Protein AF-A0A382Z531-F1 (afdb_monomer)

Mean predicted aligned error: 11.33 Å

Radius of gyration: 28.71 Å; Cα contacts (8 Å, |Δi|>4): 19; chains: 1; bounding box: 52×15×82 Å

Secondary structure (DSSP, 8-state):
--HHHHHHHHHHHHHHHHHHHHHHHHHHHHHHHHHHHHHHHHHHHHHHHHHHHHHHHHHHT-TT-STTTTHHHHHHH--

Structure (mmCIF, N/CA/C/O backbone):
data_AF-A0A382Z531-F1
#
_entry.id   AF-A0A382Z531-F1
#
loop_
_atom_site.group_PDB
_atom_site.id
_atom_site.type_symbol
_atom_site.label_atom_id
_atom_site.label_alt_id
_atom_site.label_comp_id
_atom_site.label_asym_id
_atom_site.label_entity_id
_atom_site.label_seq_id
_atom_site.pdbx_PDB_ins_code
_atom_site.Cartn_x
_atom_site.Cartn_y
_atom_site.Cartn_z
_atom_site.occupancy
_atom_site.B_iso_or_equiv
_atom_site.auth_seq_id
_atom_site.auth_comp_id
_atom_site.auth_asym_id
_atom_site.auth_atom_id
_atom_site.pdbx_PDB_model_num
ATOM 1 N N . MET A 1 1 ? -32.641 -3.844 48.385 1.00 54.78 1 MET A N 1
ATOM 2 C CA . MET A 1 1 ? -31.753 -4.036 47.222 1.00 54.78 1 MET A CA 1
ATOM 3 C C . MET A 1 1 ? -32.255 -5.271 46.504 1.00 54.78 1 MET A C 1
ATOM 5 O O . MET A 1 1 ? -32.161 -6.361 47.060 1.00 54.78 1 MET A O 1
ATOM 9 N N . GLY A 1 2 ? -32.968 -5.077 45.395 1.00 73.19 2 GLY A N 1
ATOM 10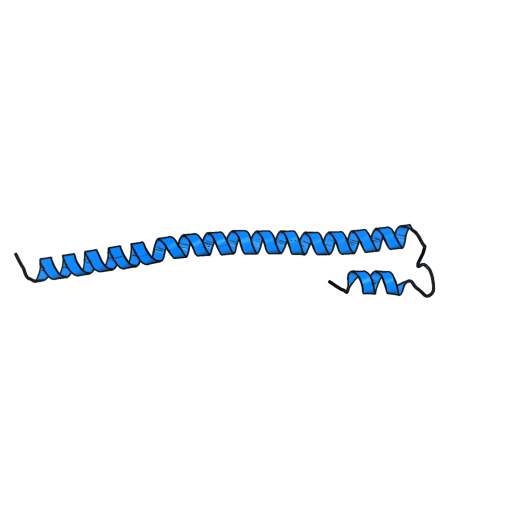 C CA . GLY A 1 2 ? -33.644 -6.168 44.694 1.00 73.19 2 GLY A CA 1
ATOM 11 C C . GLY A 1 2 ? -32.649 -6.956 43.852 1.00 73.19 2 GLY A C 1
ATOM 12 O O . GLY A 1 2 ? -31.828 -6.366 43.164 1.00 73.19 2 GLY A O 1
ATOM 13 N N . GLN A 1 3 ? -32.737 -8.284 43.870 1.00 70.50 3 GLN A N 1
ATOM 14 C CA . GLN A 1 3 ? -31.869 -9.182 43.097 1.00 70.50 3 GLN A CA 1
ATOM 15 C C . GLN A 1 3 ? -31.847 -8.852 41.584 1.00 70.50 3 GLN A C 1
ATOM 17 O O . GLN A 1 3 ? -30.850 -9.104 40.912 1.00 70.50 3 GLN A O 1
ATOM 22 N N . GLY A 1 4 ? -32.919 -8.233 41.068 1.00 76.81 4 GLY A N 1
ATOM 23 C CA . GLY A 1 4 ? -33.003 -7.710 39.701 1.00 76.81 4 GLY A CA 1
ATOM 24 C C . GLY A 1 4 ? -32.095 -6.505 39.423 1.00 76.81 4 GLY A C 1
ATOM 25 O O . GLY A 1 4 ? -31.489 -6.461 38.361 1.00 76.81 4 GLY A O 1
ATOM 26 N N . GLU A 1 5 ? -31.908 -5.589 40.382 1.00 82.00 5 GLU A N 1
ATOM 27 C CA . GLU A 1 5 ? -30.997 -4.442 40.211 1.00 82.00 5 GLU A CA 1
ATOM 28 C C . GLU A 1 5 ? -29.538 -4.900 40.123 1.00 82.00 5 GLU A C 1
ATOM 30 O O . GLU A 1 5 ? -28.777 -4.416 39.294 1.00 82.00 5 GLU A O 1
ATOM 35 N N . THR A 1 6 ? -29.154 -5.896 40.928 1.00 82.44 6 THR A N 1
ATOM 36 C CA . THR A 1 6 ? -27.804 -6.473 40.872 1.00 82.44 6 THR A CA 1
ATOM 37 C C . THR A 1 6 ? -27.544 -7.176 39.542 1.00 82.44 6 THR A C 1
ATOM 39 O O . THR A 1 6 ? -26.447 -7.078 38.999 1.00 82.44 6 THR A O 1
ATOM 42 N N . PHE A 1 7 ? -28.537 -7.885 38.998 1.00 87.38 7 PHE A N 1
ATOM 43 C CA . PHE A 1 7 ? -28.393 -8.556 37.708 1.00 87.38 7 PHE A CA 1
ATOM 44 C C . PHE A 1 7 ? -28.250 -7.550 36.557 1.00 87.38 7 PHE A C 1
ATOM 46 O O . PHE A 1 7 ? -27.354 -7.706 35.725 1.00 87.38 7 PHE A O 1
ATOM 53 N N . ASP A 1 8 ? -29.061 -6.490 36.550 1.00 90.25 8 ASP A N 1
ATOM 54 C CA . ASP A 1 8 ? -28.965 -5.418 35.554 1.00 90.25 8 ASP A CA 1
ATOM 55 C C . ASP A 1 8 ? -27.625 -4.670 35.631 1.00 90.25 8 ASP A C 1
ATOM 57 O O . ASP A 1 8 ? -27.024 -4.385 34.589 1.00 90.25 8 ASP A O 1
ATOM 61 N N . ASP A 1 9 ? -27.093 -4.432 36.834 1.00 87.38 9 ASP A N 1
ATOM 62 C CA . ASP A 1 9 ? -25.768 -3.826 37.016 1.00 87.38 9 ASP A CA 1
ATOM 63 C C . ASP A 1 9 ? -24.639 -4.719 36.479 1.00 87.38 9 ASP A C 1
ATOM 65 O O . ASP A 1 9 ? -23.739 -4.238 35.782 1.00 87.38 9 ASP A O 1
ATOM 69 N N . LEU A 1 10 ? -24.688 -6.031 36.739 1.00 88.81 10 LEU A N 1
ATOM 70 C CA . LEU A 1 10 ? -23.689 -6.977 36.225 1.00 88.81 10 LEU A CA 1
ATOM 71 C C . LEU A 1 10 ? -23.734 -7.087 34.696 1.00 88.81 10 LEU A C 1
ATOM 73 O O . LEU A 1 10 ? -22.685 -7.088 34.043 1.00 88.81 10 LEU A O 1
ATOM 77 N N . VAL A 1 11 ? -24.933 -7.133 34.111 1.00 89.25 11 VAL A N 1
ATOM 78 C CA . VAL A 1 11 ? -25.116 -7.126 32.651 1.00 89.25 11 VAL A CA 1
ATOM 79 C C . VAL A 1 11 ? -24.629 -5.804 32.053 1.00 89.25 11 VAL A C 1
ATOM 81 O O . VAL A 1 11 ? -23.965 -5.799 31.010 1.00 89.25 11 VAL A O 1
ATOM 84 N N . GLY A 1 12 ? -24.896 -4.682 32.722 1.00 88.25 12 GLY A N 1
ATOM 85 C CA . GLY A 1 12 ? -24.398 -3.363 32.341 1.00 88.25 12 GLY A CA 1
ATOM 86 C C . GLY A 1 12 ? -22.869 -3.293 32.334 1.00 88.25 12 GLY A C 1
ATOM 87 O O . GLY A 1 12 ? -22.276 -2.798 31.366 1.00 88.25 12 GLY A O 1
ATOM 88 N N . LEU A 1 13 ? -22.227 -3.842 33.368 1.00 88.88 13 LEU A N 1
ATOM 89 C CA . LEU A 1 13 ? -20.771 -3.905 33.490 1.00 88.88 13 LEU A CA 1
ATOM 90 C C . LEU A 1 13 ? -20.156 -4.790 32.398 1.00 88.88 13 LEU A C 1
ATOM 92 O O . LEU A 1 13 ? -19.234 -4.357 31.706 1.00 88.88 13 LEU A O 1
ATOM 96 N N . PHE A 1 14 ? -20.713 -5.984 32.178 1.00 87.12 14 PHE A N 1
ATOM 97 C CA . PHE A 1 14 ? -20.251 -6.911 31.143 1.00 87.12 14 PHE A CA 1
ATOM 98 C C . PHE A 1 14 ? -20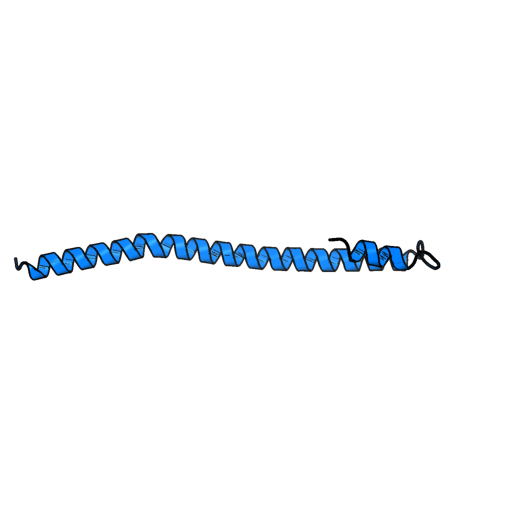.355 -6.298 29.744 1.00 87.12 14 PHE A C 1
ATOM 100 O O . PHE A 1 14 ? -19.409 -6.348 28.957 1.00 87.12 14 PHE A O 1
ATOM 107 N N . ARG A 1 15 ? -21.482 -5.647 29.434 1.00 85.88 15 ARG A N 1
ATOM 108 C CA . ARG A 1 15 ? -21.687 -4.988 28.139 1.00 85.88 15 ARG A CA 1
ATOM 109 C C . ARG A 1 15 ? -20.704 -3.841 27.916 1.00 85.88 15 ARG A C 1
ATOM 111 O O . ARG A 1 15 ? -20.229 -3.661 26.793 1.00 85.88 15 ARG A O 1
ATOM 118 N N . ARG A 1 16 ? -20.396 -3.064 28.961 1.00 83.81 16 ARG A N 1
ATOM 119 C CA . ARG A 1 16 ? -19.355 -2.027 28.896 1.00 83.81 16 ARG A CA 1
ATOM 120 C C . ARG A 1 16 ? -17.985 -2.639 28.650 1.00 83.81 16 ARG A C 1
ATOM 122 O O . ARG A 1 16 ? -17.302 -2.159 27.756 1.00 83.81 16 ARG A O 1
ATOM 129 N N . TYR A 1 17 ? -17.643 -3.707 29.362 1.00 83.19 17 TYR A N 1
ATOM 130 C CA . TYR A 1 17 ? -16.364 -4.396 29.228 1.00 83.19 17 TYR A CA 1
ATOM 131 C C . TYR A 1 17 ? -16.168 -4.949 27.814 1.00 83.19 17 TYR A C 1
ATOM 133 O O . TYR A 1 17 ? -15.219 -4.584 27.134 1.00 83.19 17 TYR A O 1
ATOM 141 N N . VAL A 1 18 ? -17.144 -5.701 27.293 1.00 83.88 18 VAL A N 1
ATOM 142 C CA . VAL A 1 18 ? -17.100 -6.213 25.914 1.00 83.88 18 VAL A CA 1
ATOM 143 C C . VAL A 1 18 ? -16.944 -5.077 24.907 1.00 83.88 18 VAL A C 1
ATOM 145 O O . VAL A 1 18 ? -16.159 -5.193 23.971 1.00 83.88 18 VAL A O 1
ATOM 148 N N . ARG A 1 19 ? -17.656 -3.958 25.087 1.00 79.62 19 ARG A N 1
ATOM 149 C CA . ARG A 1 19 ? -17.528 -2.789 24.207 1.00 79.62 1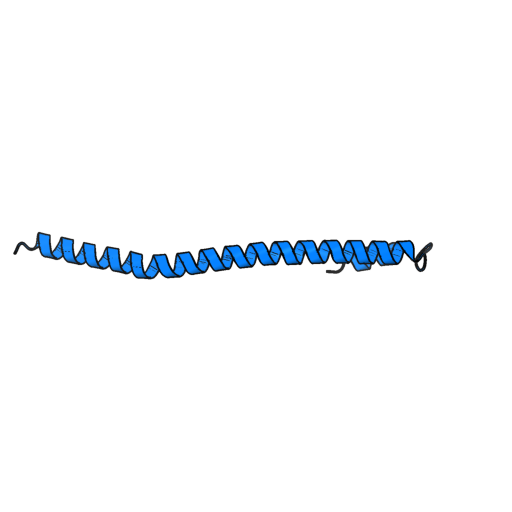9 ARG A CA 1
ATOM 150 C C . ARG A 1 19 ? -16.145 -2.144 24.309 1.00 79.62 19 ARG A C 1
ATOM 152 O O . ARG A 1 19 ? -15.621 -1.688 23.302 1.00 79.62 19 ARG A O 1
ATOM 159 N N . GLN A 1 20 ? -15.568 -2.096 25.498 1.00 75.19 20 GLN A N 1
ATOM 160 C CA . GLN A 1 20 ? -14.266 -1.491 25.747 1.00 75.19 20 GLN A CA 1
ATOM 161 C C . GLN A 1 20 ? -13.148 -2.351 25.146 1.00 75.19 20 GLN A C 1
ATOM 163 O O . GLN A 1 20 ? -12.362 -1.845 24.348 1.00 75.19 20 GLN A O 1
ATOM 168 N N . GLU A 1 21 ? -13.188 -3.662 25.386 1.00 75.25 21 GLU A N 1
ATOM 169 C CA . GLU A 1 21 ? -12.244 -4.623 24.818 1.00 75.25 21 GLU A 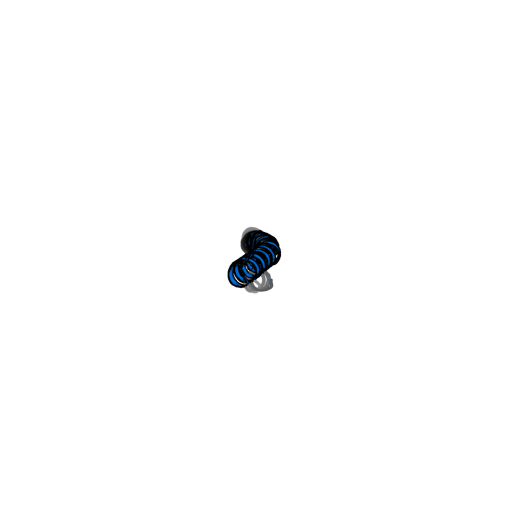CA 1
ATOM 170 C C . GLU A 1 21 ? -12.365 -4.774 23.295 1.00 75.25 21 GLU A C 1
ATOM 172 O O . GLU A 1 21 ? -11.393 -5.167 22.666 1.00 75.25 21 GLU A O 1
ATOM 177 N N . THR A 1 22 ? -13.521 -4.498 22.672 1.00 78.12 22 THR A N 1
ATOM 178 C CA . THR A 1 22 ? -13.703 -4.690 21.213 1.00 78.12 22 THR A CA 1
ATOM 179 C C . THR A 1 22 ? -13.537 -3.420 20.391 1.00 78.12 22 THR A C 1
ATOM 181 O O . THR A 1 22 ? -12.993 -3.475 19.288 1.00 78.12 22 THR A O 1
ATOM 184 N N . VAL A 1 23 ? -13.971 -2.261 20.888 1.00 77.19 23 VAL A N 1
ATOM 185 C CA . VAL A 1 23 ? -13.946 -1.019 20.098 1.00 77.19 23 VAL A CA 1
ATOM 186 C C . VAL A 1 23 ? -12.516 -0.558 19.822 1.00 77.19 23 VAL A C 1
ATOM 188 O O . VAL A 1 23 ? -12.219 -0.091 18.719 1.00 77.19 23 VAL A O 1
ATOM 191 N N . GLU A 1 24 ? -11.621 -0.707 20.795 1.00 74.50 24 GLU A N 1
ATOM 192 C CA . GLU A 1 24 ? -10.223 -0.307 20.658 1.00 74.50 24 GLU A CA 1
ATOM 193 C C . GLU A 1 24 ? -9.461 -1.145 19.608 1.00 74.50 24 GLU A C 1
ATOM 195 O O . GLU A 1 24 ? -8.885 -0.552 18.682 1.00 74.50 24 GLU A O 1
ATOM 200 N N . PRO A 1 25 ? -9.527 -2.494 19.621 1.00 78.50 25 PRO A N 1
ATOM 201 C CA . PRO A 1 25 ? -8.924 -3.300 18.565 1.00 78.50 25 PRO A CA 1
ATOM 202 C C . PRO A 1 25 ? -9.606 -3.123 17.207 1.00 78.50 25 PRO A C 1
ATOM 204 O O . PRO A 1 25 ? -8.894 -3.050 16.206 1.00 78.50 25 PRO A O 1
ATOM 207 N N . LEU A 1 26 ? -10.935 -2.967 17.128 1.00 83.00 26 LEU A N 1
ATOM 208 C CA . LEU A 1 26 ? -11.615 -2.700 15.848 1.00 83.00 26 LEU A CA 1
ATOM 209 C C . LEU A 1 26 ? -11.155 -1.387 15.209 1.00 83.00 26 LEU A C 1
ATOM 211 O O . LEU A 1 26 ? -10.937 -1.326 13.998 1.00 83.00 26 LEU A O 1
ATOM 215 N N . ARG A 1 27 ? -10.968 -0.333 16.010 1.00 81.44 27 ARG A N 1
ATOM 216 C CA . ARG A 1 27 ? -10.458 0.950 15.513 1.00 81.44 27 ARG A CA 1
ATOM 217 C C . ARG A 1 27 ? -9.014 0.831 15.026 1.00 81.44 27 ARG A C 1
ATOM 219 O O . ARG A 1 27 ? -8.662 1.424 14.004 1.00 81.44 27 ARG A O 1
ATOM 226 N N . SER A 1 28 ? -8.191 0.061 15.736 1.00 81.94 28 SER A N 1
ATOM 227 C CA . SER A 1 28 ? -6.816 -0.240 15.330 1.00 81.94 28 SER A CA 1
ATOM 228 C C . SER A 1 28 ? -6.769 -1.018 14.008 1.00 81.94 28 SER A C 1
ATOM 230 O O . SER A 1 28 ? -6.081 -0.599 13.076 1.00 81.94 28 SER A O 1
ATOM 232 N N . LEU A 1 29 ? -7.573 -2.078 13.887 1.00 86.56 29 LEU A N 1
ATOM 233 C CA . LEU A 1 29 ? -7.735 -2.885 12.674 1.00 86.56 29 LEU A CA 1
ATOM 234 C C . LEU A 1 29 ? -8.216 -2.052 11.486 1.00 86.56 29 LEU A C 1
ATOM 236 O O . LEU A 1 29 ? -7.628 -2.130 10.411 1.00 86.56 29 LEU A O 1
ATOM 240 N N . GLY A 1 30 ? -9.237 -1.213 11.678 1.00 85.62 30 GLY A N 1
ATOM 241 C CA . GLY A 1 30 ? -9.741 -0.332 10.624 1.00 85.62 30 GLY A CA 1
ATOM 242 C C . GLY A 1 30 ? -8.661 0.616 10.102 1.00 85.62 30 GLY A C 1
ATOM 243 O O . GLY A 1 30 ? -8.500 0.773 8.894 1.00 85.62 30 GLY A O 1
ATOM 244 N N . ARG A 1 31 ? -7.856 1.193 11.001 1.00 88.94 31 ARG A N 1
ATOM 245 C CA . ARG A 1 31 ? -6.722 2.047 10.627 1.00 88.94 31 ARG A CA 1
ATOM 246 C C . ARG A 1 31 ? -5.622 1.268 9.904 1.00 88.94 31 ARG A C 1
ATOM 248 O O . ARG A 1 31 ? -5.100 1.756 8.906 1.00 88.94 31 ARG A O 1
ATOM 255 N N . TYR A 1 32 ? -5.284 0.074 10.384 1.00 87.44 32 TYR A N 1
ATOM 256 C CA . TYR A 1 32 ? -4.293 -0.792 9.747 1.00 87.44 32 TYR A CA 1
ATOM 257 C C . TYR A 1 32 ? -4.719 -1.189 8.329 1.00 87.44 32 TYR A C 1
ATOM 259 O O . TYR A 1 32 ? -3.931 -1.059 7.399 1.00 87.44 32 TYR A O 1
ATOM 267 N N . LEU A 1 33 ? -5.978 -1.588 8.140 1.00 92.44 33 LEU A N 1
ATOM 268 C CA . LEU A 1 33 ? -6.529 -1.921 6.827 1.00 92.44 33 LEU A CA 1
ATOM 269 C C . LEU A 1 33 ? -6.555 -0.713 5.894 1.00 92.44 33 LEU A C 1
ATOM 271 O O . LEU A 1 33 ? -6.214 -0.848 4.722 1.00 92.44 33 LEU A O 1
ATOM 275 N N . LEU A 1 34 ? -6.917 0.467 6.402 1.00 91.88 34 LEU A N 1
ATOM 276 C CA . LEU A 1 34 ? -6.928 1.691 5.607 1.00 91.88 34 LEU A CA 1
ATOM 277 C C . LEU A 1 34 ? -5.519 2.030 5.102 1.00 91.88 34 LEU A C 1
ATOM 279 O O . LEU A 1 34 ? -5.328 2.219 3.903 1.00 91.88 34 LEU A O 1
ATOM 283 N N . PHE A 1 35 ? -4.526 2.052 5.997 1.00 93.00 35 PHE A N 1
ATOM 284 C CA . PHE A 1 35 ? -3.140 2.339 5.622 1.00 93.00 35 PHE A CA 1
ATOM 285 C C . PHE A 1 35 ? -2.515 1.230 4.776 1.00 93.00 35 PHE A C 1
ATOM 287 O O . PHE A 1 35 ? -1.798 1.533 3.826 1.00 93.00 35 PHE A O 1
ATOM 294 N N . GLY A 1 36 ? -2.813 -0.035 5.069 1.00 91.81 36 GLY A N 1
ATOM 295 C CA . GLY A 1 36 ? -2.348 -1.177 4.285 1.00 91.81 36 GLY A CA 1
ATOM 296 C C . GLY A 1 36 ? -2.902 -1.153 2.863 1.00 91.81 36 GLY A C 1
ATOM 297 O O . GLY A 1 36 ? -2.150 -1.309 1.905 1.00 91.81 36 GLY A O 1
ATOM 298 N N . THR A 1 37 ? -4.196 -0.869 2.709 1.00 94.94 37 THR A N 1
ATOM 299 C CA . THR A 1 37 ? -4.849 -0.781 1.395 1.00 94.94 37 THR A CA 1
ATOM 300 C C . THR A 1 37 ? -4.354 0.433 0.616 1.00 94.94 37 THR A C 1
ATOM 302 O O . THR A 1 37 ? -3.970 0.300 -0.542 1.00 94.94 37 THR A O 1
ATOM 305 N N . ALA A 1 38 ? -4.295 1.609 1.247 1.00 95.31 38 ALA A N 1
ATOM 306 C CA . ALA A 1 38 ? -3.778 2.819 0.610 1.00 95.31 38 ALA A CA 1
ATOM 307 C C . ALA A 1 38 ? -2.308 2.656 0.183 1.00 95.31 38 ALA A C 1
ATOM 309 O O . ALA A 1 38 ? -1.945 3.016 -0.935 1.00 95.31 38 ALA A O 1
ATOM 310 N N . GLY A 1 39 ? -1.478 2.063 1.046 1.00 93.38 39 GLY A N 1
ATOM 311 C CA . GLY A 1 39 ? -0.082 1.759 0.745 1.00 93.38 39 GLY A CA 1
ATOM 312 C C . GLY A 1 39 ? 0.060 0.747 -0.389 1.00 93.38 39 GLY A C 1
ATOM 313 O O . GLY A 1 39 ? 0.834 0.977 -1.312 1.00 93.38 39 GLY A O 1
ATOM 314 N N . SER A 1 40 ? -0.725 -0.333 -0.374 1.00 94.38 40 SER A N 1
ATOM 315 C CA . SER A 1 40 ? -0.722 -1.340 -1.441 1.00 94.38 40 SER A CA 1
ATOM 316 C C . SER A 1 40 ? -1.132 -0.749 -2.791 1.00 94.38 40 SER A C 1
ATOM 318 O O . SER A 1 40 ? -0.474 -1.024 -3.793 1.00 94.38 40 SER A O 1
ATOM 320 N N . LEU A 1 41 ? -2.151 0.117 -2.819 1.00 95.81 41 LEU A N 1
ATOM 321 C CA . LEU A 1 41 ? -2.556 0.826 -4.033 1.00 95.81 41 LEU A CA 1
ATOM 322 C C . LEU A 1 41 ? -1.451 1.751 -4.544 1.00 95.81 41 LEU A C 1
ATOM 324 O O . LEU A 1 41 ? -1.167 1.755 -5.740 1.00 95.81 41 LEU A O 1
ATOM 328 N N . LEU A 1 42 ? -0.811 2.509 -3.652 1.00 96.12 42 LEU A 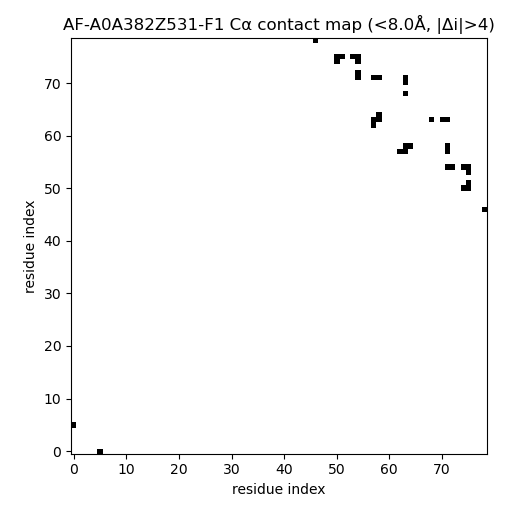N 1
ATOM 329 C CA . LEU A 1 42 ? 0.261 3.426 -4.029 1.00 96.12 42 LEU A CA 1
ATOM 330 C C . LEU A 1 42 ? 1.485 2.676 -4.568 1.00 96.12 42 LEU A C 1
ATOM 332 O O . LEU A 1 42 ? 2.029 3.060 -5.601 1.00 96.12 42 LEU A O 1
ATOM 336 N N . VAL A 1 43 ? 1.893 1.597 -3.897 1.00 95.19 43 VAL A N 1
ATOM 337 C CA . VAL A 1 43 ? 3.009 0.749 -4.332 1.00 95.19 43 VAL A CA 1
ATOM 338 C C . VAL A 1 43 ? 2.675 0.070 -5.655 1.00 95.19 43 VAL A C 1
ATOM 340 O O . VAL A 1 43 ? 3.465 0.164 -6.585 1.00 95.19 43 VAL A O 1
ATOM 343 N N . GLY A 1 44 ? 1.494 -0.540 -5.787 1.00 93.62 44 GLY A N 1
ATOM 344 C CA . GLY A 1 44 ? 1.072 -1.188 -7.030 1.00 93.62 44 GLY A CA 1
ATOM 345 C C . GLY A 1 44 ? 1.027 -0.215 -8.209 1.00 93.62 44 GLY A C 1
ATOM 346 O O . GLY A 1 44 ? 1.580 -0.502 -9.270 1.00 93.62 44 GLY A O 1
ATOM 347 N N . ALA A 1 45 ? 0.440 0.968 -8.013 1.00 94.88 45 ALA A N 1
ATOM 348 C CA . ALA A 1 45 ? 0.430 2.017 -9.028 1.00 94.88 45 ALA A CA 1
ATOM 349 C C . ALA A 1 45 ? 1.851 2.492 -9.372 1.00 94.88 45 ALA A C 1
ATOM 351 O O . ALA A 1 45 ? 2.181 2.638 -10.548 1.00 94.88 45 ALA A O 1
ATOM 352 N N . GLY A 1 46 ? 2.709 2.687 -8.366 1.00 93.25 46 GLY A N 1
ATOM 353 C CA . GLY A 1 46 ? 4.111 3.055 -8.551 1.00 93.25 46 GLY A CA 1
ATOM 354 C C . GLY A 1 46 ? 4.884 2.024 -9.371 1.00 93.25 46 GLY A C 1
ATOM 355 O O . GLY A 1 46 ? 5.556 2.394 -10.330 1.00 93.25 46 GLY A O 1
ATOM 356 N N . THR A 1 47 ? 4.733 0.736 -9.061 1.00 92.44 47 THR A N 1
ATOM 357 C CA . THR A 1 47 ? 5.368 -0.359 -9.807 1.00 92.44 47 THR A CA 1
ATOM 358 C C . THR A 1 47 ? 4.918 -0.379 -11.266 1.00 92.44 47 THR A C 1
ATOM 360 O O . THR A 1 47 ? 5.759 -0.467 -12.158 1.00 92.44 47 THR A O 1
ATOM 363 N N . VAL A 1 48 ? 3.618 -0.215 -11.539 1.00 90.19 48 VAL A N 1
ATOM 364 C CA . VAL A 1 48 ? 3.102 -0.138 -12.919 1.00 90.19 48 VAL A CA 1
ATOM 365 C C . VAL A 1 48 ? 3.693 1.062 -13.660 1.00 90.19 48 VAL A C 1
ATOM 367 O O . VAL A 1 48 ? 4.156 0.922 -14.791 1.00 90.19 48 VAL A O 1
ATOM 370 N N . LEU A 1 49 ? 3.720 2.238 -13.030 1.00 91.00 49 LEU A N 1
ATOM 371 C CA . LEU A 1 49 ? 4.295 3.439 -13.637 1.00 91.00 49 LEU A CA 1
ATOM 372 C C . LEU A 1 49 ? 5.799 3.289 -13.899 1.00 91.00 49 LEU A C 1
ATOM 374 O O . LEU A 1 49 ? 6.270 3.721 -14.950 1.00 91.00 49 LEU A O 1
ATOM 378 N N . LEU A 1 50 ? 6.546 2.649 -12.994 1.00 88.75 50 LEU A N 1
ATOM 379 C CA . LEU A 1 50 ? 7.965 2.344 -13.191 1.00 88.75 50 LEU A CA 1
ATOM 380 C C . LEU A 1 50 ? 8.181 1.358 -14.340 1.00 88.75 50 LEU A C 1
ATOM 382 O O . LEU A 1 50 ? 9.043 1.606 -15.178 1.00 88.75 50 LEU A O 1
ATOM 386 N N . ALA A 1 51 ? 7.381 0.293 -14.429 1.00 85.75 51 ALA A N 1
ATOM 387 C CA . ALA A 1 51 ? 7.448 -0.662 -15.533 1.00 85.75 51 ALA A CA 1
ATOM 388 C C . ALA A 1 51 ? 7.169 0.020 -16.884 1.00 85.75 51 ALA A C 1
ATOM 390 O O . ALA A 1 51 ? 7.919 -0.162 -17.844 1.00 85.75 51 ALA A O 1
ATOM 391 N N . LEU A 1 52 ? 6.143 0.877 -16.949 1.00 86.38 52 LEU A N 1
ATOM 392 C CA . LEU A 1 52 ? 5.826 1.666 -18.143 1.00 86.38 52 LEU A CA 1
ATOM 393 C C . LEU A 1 52 ? 6.931 2.674 -18.482 1.00 86.38 52 LEU A C 1
ATOM 395 O O . LEU A 1 52 ? 7.283 2.830 -19.651 1.00 86.38 52 LEU A O 1
A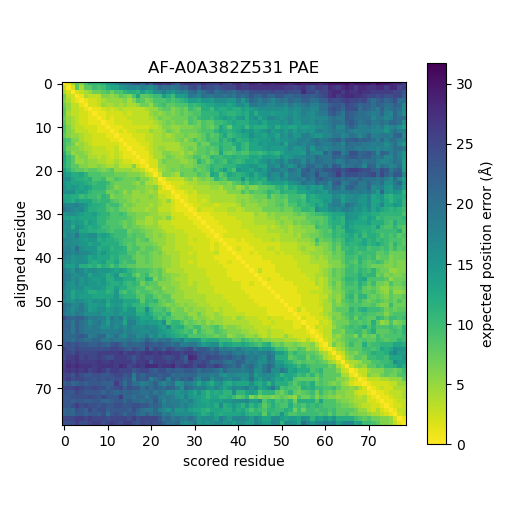TOM 399 N N . GLY A 1 53 ? 7.495 3.348 -17.479 1.00 86.56 53 GLY A N 1
ATOM 400 C CA . GLY A 1 53 ? 8.602 4.287 -17.652 1.00 86.56 53 GLY A CA 1
ATOM 401 C C . GLY A 1 53 ? 9.870 3.603 -18.161 1.00 86.56 53 GLY A C 1
ATOM 402 O O . GLY A 1 53 ? 10.493 4.094 -19.102 1.00 86.56 53 GLY A O 1
ATOM 403 N N . ALA A 1 54 ? 10.212 2.442 -17.603 1.00 83.81 54 ALA A N 1
ATOM 404 C CA . ALA A 1 54 ? 11.333 1.621 -18.045 1.00 83.81 54 ALA A CA 1
ATOM 405 C C . ALA A 1 54 ? 11.129 1.126 -19.484 1.00 83.81 54 ALA A C 1
ATOM 407 O O . ALA A 1 54 ? 12.013 1.305 -20.322 1.00 83.81 54 ALA A O 1
ATOM 408 N N . LEU A 1 55 ? 9.941 0.596 -19.798 1.00 83.56 55 LEU A N 1
ATOM 409 C CA . LEU A 1 55 ? 9.553 0.200 -21.153 1.00 83.56 55 LEU A CA 1
ATOM 410 C C . LEU A 1 55 ? 9.710 1.367 -22.134 1.00 83.56 55 LEU A C 1
ATOM 412 O O . LEU A 1 55 ? 10.324 1.217 -23.190 1.00 83.56 55 LEU A O 1
ATOM 416 N N . ARG A 1 56 ? 9.201 2.548 -21.769 1.00 83.44 56 ARG A N 1
ATOM 417 C CA . ARG A 1 56 ? 9.276 3.749 -22.605 1.00 83.44 56 ARG A CA 1
ATOM 418 C C . ARG A 1 56 ? 10.716 4.208 -22.808 1.00 83.44 56 ARG A C 1
ATOM 420 O O . ARG A 1 56 ? 11.081 4.533 -23.933 1.00 83.44 56 ARG A O 1
ATOM 427 N N . GLY A 1 57 ? 11.528 4.225 -21.753 1.00 84.06 57 GLY A N 1
ATOM 428 C CA . GLY A 1 57 ? 12.942 4.591 -21.838 1.00 84.06 57 GLY A CA 1
ATOM 429 C C . GLY A 1 57 ? 13.712 3.658 -22.770 1.00 84.06 57 GLY A C 1
ATOM 430 O O . GLY A 1 57 ? 14.448 4.117 -23.642 1.00 84.06 57 GLY A O 1
ATOM 431 N N . LEU A 1 58 ? 13.464 2.354 -22.649 1.00 77.69 58 LEU A N 1
ATOM 432 C CA . LEU A 1 58 ? 14.113 1.330 -23.460 1.00 77.69 58 LEU A CA 1
ATOM 433 C C . LEU A 1 58 ? 13.688 1.394 -24.938 1.00 77.69 58 LEU A C 1
ATOM 435 O O . LEU A 1 58 ? 14.520 1.207 -25.822 1.00 77.69 58 LEU A O 1
ATOM 439 N N . GLN A 1 59 ? 12.419 1.724 -25.205 1.00 73.12 59 GLN A N 1
ATOM 440 C CA . GLN A 1 59 ? 11.900 1.971 -26.556 1.00 73.12 59 GLN A CA 1
ATOM 441 C C . GLN A 1 59 ? 12.465 3.257 -27.182 1.00 73.12 59 GLN A C 1
ATOM 443 O O . GLN A 1 59 ? 12.770 3.272 -28.368 1.00 73.12 59 GLN A O 1
ATOM 448 N N . VAL A 1 60 ? 12.627 4.338 -26.408 1.00 79.81 60 VAL A N 1
ATOM 449 C CA . VAL A 1 60 ? 13.175 5.617 -26.910 1.00 79.81 60 VAL A CA 1
ATOM 450 C C . VAL A 1 60 ? 14.667 5.513 -27.235 1.00 79.81 60 VAL A C 1
ATOM 452 O O . VAL A 1 60 ? 15.137 6.170 -28.160 1.00 79.81 60 VAL A O 1
ATOM 455 N N . TRP A 1 61 ? 15.415 4.683 -26.507 1.00 70.56 61 TRP A N 1
ATOM 456 C CA . TRP A 1 61 ? 16.832 4.443 -26.788 1.00 70.56 61 TRP A CA 1
ATOM 457 C C . TRP A 1 61 ? 17.090 3.667 -28.088 1.00 70.56 61 TRP A C 1
ATOM 459 O O . TRP A 1 61 ? 18.232 3.651 -28.541 1.00 70.56 61 TRP A O 1
ATOM 469 N N . GLY A 1 62 ? 16.083 3.010 -28.682 1.00 65.94 62 GLY A N 1
ATOM 470 C CA . GLY A 1 62 ? 16.215 2.251 -29.938 1.00 65.94 62 GLY A CA 1
ATOM 471 C C . GLY A 1 62 ? 17.169 1.047 -29.874 1.00 65.94 62 GLY A C 1
ATOM 472 O O . GLY A 1 62 ? 17.353 0.333 -30.855 1.00 65.94 62 GLY A O 1
ATOM 473 N N . ALA A 1 63 ? 17.772 0.781 -28.709 1.00 63.91 63 ALA A N 1
ATOM 474 C CA . ALA A 1 63 ? 18.799 -0.241 -28.509 1.00 63.91 63 ALA A CA 1
ATOM 475 C C . ALA A 1 63 ? 18.280 -1.681 -28.685 1.00 63.91 63 ALA A C 1
ATOM 477 O O . ALA A 1 63 ? 19.077 -2.604 -28.837 1.00 63.91 63 ALA A O 1
ATOM 478 N N . LEU A 1 64 ? 16.957 -1.876 -28.658 1.00 63.50 64 LEU A N 1
ATOM 479 C CA . LEU A 1 64 ? 16.296 -3.177 -28.801 1.00 63.50 64 LEU A CA 1
ATOM 480 C C . LEU A 1 64 ? 15.357 -3.247 -30.018 1.00 63.50 64 LEU A C 1
ATOM 482 O O . LEU A 1 64 ? 14.520 -4.150 -30.095 1.00 63.50 64 LEU A O 1
ATOM 486 N N . ASP A 1 65 ? 15.493 -2.330 -30.979 1.00 65.00 65 ASP A N 1
ATOM 487 C CA . ASP A 1 65 ? 14.708 -2.377 -32.213 1.00 65.00 65 ASP A CA 1
ATOM 488 C C . ASP A 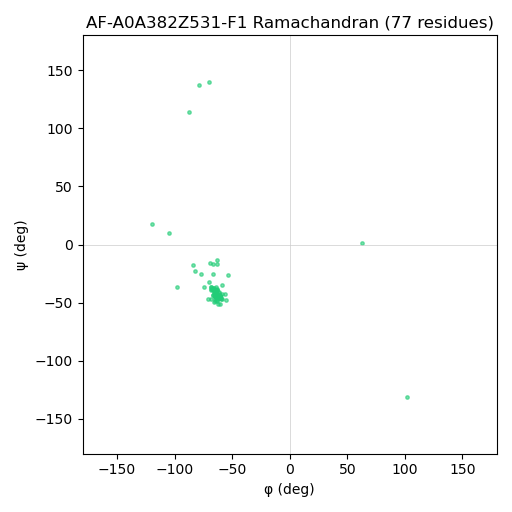1 65 ? 15.142 -3.551 -33.117 1.00 65.00 65 ASP A C 1
ATOM 490 O O . ASP A 1 65 ? 16.321 -3.886 -33.244 1.00 65.00 65 ASP A O 1
ATOM 494 N N . GLY A 1 66 ? 14.168 -4.228 -33.739 1.00 69.56 66 GLY A N 1
ATOM 495 C CA . GLY A 1 66 ? 14.387 -5.408 -34.588 1.00 69.56 66 GLY A CA 1
ATOM 496 C C . GLY A 1 66 ? 14.051 -6.738 -33.898 1.00 69.56 66 GLY A C 1
ATOM 497 O O . GLY A 1 66 ? 12.977 -6.897 -33.326 1.00 69.56 66 GLY A O 1
ATOM 498 N N . ARG A 1 67 ? 14.950 -7.735 -33.962 1.00 64.50 67 ARG A N 1
ATOM 499 C CA . ARG A 1 67 ? 14.725 -9.103 -33.427 1.00 64.50 67 ARG A CA 1
ATOM 500 C C . ARG A 1 67 ? 14.524 -9.143 -31.898 1.00 64.50 67 ARG A C 1
ATOM 502 O O . ARG A 1 67 ? 14.042 -10.152 -31.397 1.00 64.50 67 ARG A O 1
ATOM 509 N N . TRP A 1 68 ? 14.889 -8.083 -31.173 1.00 63.59 68 TRP A N 1
ATOM 510 C CA . TRP A 1 68 ? 14.875 -8.001 -29.703 1.00 63.59 68 TRP A CA 1
ATOM 511 C C . TRP A 1 68 ? 13.715 -7.165 -29.132 1.00 63.59 68 TRP A C 1
ATOM 513 O O . TRP A 1 68 ? 13.653 -6.941 -27.923 1.00 63.59 68 TRP A O 1
ATOM 523 N N . SER A 1 69 ? 12.741 -6.783 -29.965 1.00 68.12 69 SER A N 1
ATOM 524 C CA . SER A 1 69 ? 11.595 -5.951 -29.569 1.00 68.12 69 SER A CA 1
ATOM 525 C C . SER A 1 69 ? 10.672 -6.583 -28.519 1.00 68.12 69 SER A C 1
ATOM 527 O O . SER A 1 69 ? 9.855 -5.883 -27.933 1.00 68.12 69 SER A O 1
ATOM 529 N N . TRP A 1 70 ? 10.799 -7.887 -28.252 1.00 69.69 70 TRP A N 1
ATOM 530 C CA . TRP A 1 70 ? 10.043 -8.633 -27.238 1.00 69.69 70 TRP A CA 1
ATOM 531 C C . TRP A 1 70 ? 10.625 -8.505 -25.818 1.00 69.69 70 TRP A C 1
ATOM 533 O O . TRP A 1 70 ? 9.891 -8.665 -24.842 1.00 69.69 70 TRP A O 1
ATOM 543 N N . VAL A 1 71 ? 11.918 -8.185 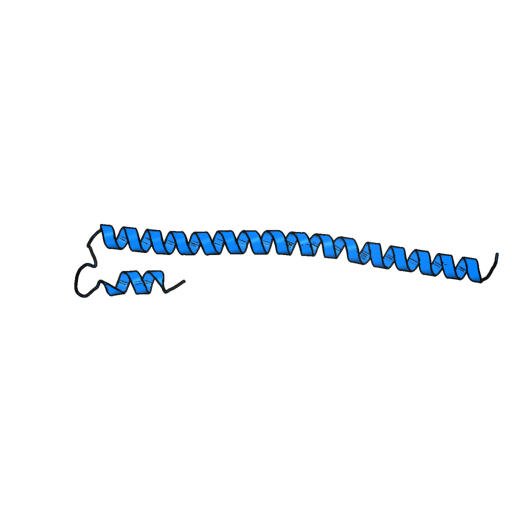-25.680 1.00 75.56 71 VAL A N 1
ATOM 544 C CA . VAL A 1 71 ? 12.618 -8.074 -24.383 1.00 75.56 71 VAL A CA 1
ATOM 545 C C . VAL A 1 71 ? 12.039 -6.985 -23.467 1.00 75.56 71 VAL A C 1
ATOM 547 O O . VAL A 1 71 ? 11.829 -7.274 -22.288 1.00 75.56 71 VAL A O 1
ATOM 550 N N . PRO A 1 72 ? 11.701 -5.776 -23.962 1.00 70.62 72 PRO A N 1
ATOM 551 C CA . PRO A 1 72 ? 11.055 -4.755 -23.142 1.00 70.62 72 PRO A CA 1
ATOM 552 C C . PRO A 1 72 ? 9.719 -5.219 -22.541 1.00 70.62 72 PRO A C 1
ATOM 554 O O . PRO A 1 72 ? 9.392 -4.864 -21.412 1.00 70.62 72 PRO A O 1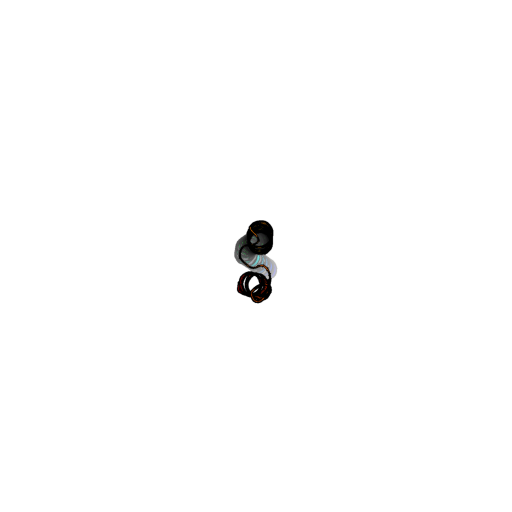
ATOM 557 N N . TYR A 1 73 ? 8.958 -6.042 -23.270 1.00 69.62 73 TYR A N 1
ATOM 558 C CA . TYR A 1 73 ? 7.677 -6.565 -22.796 1.00 69.62 73 TYR A CA 1
ATOM 559 C C . TYR A 1 73 ? 7.852 -7.650 -21.733 1.00 69.62 73 TYR A C 1
ATOM 561 O O . TYR A 1 73 ? 7.086 -7.672 -20.777 1.00 69.62 73 TYR A O 1
ATOM 569 N N . LEU A 1 74 ? 8.871 -8.512 -21.848 1.00 75.31 74 LEU A N 1
ATOM 570 C CA . LEU A 1 74 ? 9.194 -9.473 -20.786 1.00 75.31 74 LEU A CA 1
ATOM 571 C C . LEU A 1 74 ? 9.681 -8.783 -19.514 1.00 75.31 74 LEU A C 1
ATOM 573 O O . LEU A 1 74 ? 9.289 -9.187 -18.425 1.00 75.31 74 LEU A O 1
ATOM 577 N N . ALA A 1 75 ? 10.492 -7.733 -19.647 1.00 73.12 75 ALA A N 1
ATOM 578 C CA . ALA A 1 75 ? 10.949 -6.949 -18.504 1.00 73.12 75 ALA A CA 1
ATOM 579 C C . ALA A 1 75 ? 9.787 -6.234 -17.794 1.00 73.12 75 ALA A C 1
ATOM 581 O O . ALA A 1 75 ? 9.783 -6.153 -16.575 1.00 73.12 75 ALA A O 1
ATOM 582 N N . ALA A 1 76 ? 8.786 -5.755 -18.541 1.00 73.00 76 ALA A N 1
ATOM 583 C CA . ALA A 1 76 ? 7.579 -5.160 -17.965 1.00 73.00 76 ALA A CA 1
ATOM 584 C C . ALA A 1 76 ? 6.585 -6.201 -17.410 1.00 73.00 76 ALA A C 1
ATOM 586 O O . ALA A 1 76 ? 5.774 -5.871 -16.548 1.00 73.00 76 ALA A O 1
ATOM 587 N N . ALA A 1 77 ? 6.614 -7.437 -17.918 1.00 75.94 77 ALA A N 1
ATOM 588 C CA . ALA A 1 77 ? 5.748 -8.527 -17.469 1.00 75.94 77 ALA A CA 1
ATOM 589 C C . ALA A 1 77 ? 6.281 -9.256 -16.225 1.00 75.94 77 ALA A C 1
ATOM 591 O O . ALA A 1 77 ? 5.512 -9.964 -15.573 1.00 75.94 77 ALA A O 1
ATOM 592 N N . LEU A 1 78 ? 7.570 -9.105 -15.903 1.00 68.00 78 LEU A N 1
ATOM 593 C CA . LEU A 1 78 ? 8.154 -9.620 -14.669 1.00 68.00 78 LEU A CA 1
ATOM 594 C C . LEU A 1 78 ? 7.991 -8.566 -13.554 1.00 68.00 78 LEU A C 1
ATOM 596 O O . LEU A 1 78 ? 8.566 -7.485 -13.683 1.00 68.00 78 LEU A O 1
ATOM 600 N N . PRO A 1 79 ? 7.198 -8.835 -12.502 1.00 57.56 79 PRO A N 1
ATOM 601 C CA . PRO A 1 79 ? 7.102 -7.950 -11.343 1.00 57.56 79 PRO A CA 1
ATOM 602 C C . PRO A 1 79 ? 8.375 -7.947 -10.488 1.00 57.56 79 PRO A C 1
ATOM 604 O O . PRO A 1 79 ? 9.093 -8.976 -10.467 1.00 57.56 79 PRO A O 1
#

Solvent-accessible surface area (backbone atoms only — not comparable to full-atom values): 4446 Å² total; per-residue (Å²): 137,58,75,64,58,57,51,51,51,53,53,50,51,51,54,49,47,54,49,55,70,44,52,58,56,52,55,51,50,52,50,50,51,50,53,50,51,54,47,49,51,52,50,53,52,48,53,53,50,50,34,51,49,50,37,49,52,51,60,73,66,52,82,38,68,70,97,46,57,61,53,53,55,53,60,51,68,53,130

pLDDT: mean 81.3, std 10.05, range [54.78, 96.12]

Organism: NCBI:txid408172

Sequence (79 aa):
MGQGETFDDLVGLFRRYVRQETVEPLRSLGRYLLFGTAGSLLVGAGTVLLALGALRGLQVWGALDGRWSWVPYLAAALP

Foldseek 3Di:
DDPVVVVVVVVVVVVVVVCVVPVVVVVVVVVCCVCVVVVVVVVVVVLLVVLVVQLVVVVVVCPQPDPRNCVSVVSSVPD